Protein AF-A0A954IHQ3-F1 (afdb_monomer_lite)

Sequence (148 aa):
MLRQFVRTLISQLSLMRGDSDGLARRRFELHQDQLQKEFLTIAASAGIPRGLRWVACDWPSETDVPCFVREATSGLLTLLVPVNVRFEAIEDGDMEGVEAVGSVRGGTAVFHYQNGRWGSGGRVIFNLAPADVVARMADTFATIDQPG

pLDDT: mean 85.19, std 12.41, range [32.59, 97.06]

Secondary structure (DSSP, 8-state):
-HHHHHHHHHHHHHHHHHHHHHHHHHHHHHHHHHHHHHHHHHHHHTT-STTEEEEEEE---SSS--EEEEETTT--EEEEEEEEEEEEEPTTSTTTT-GGGGS-EEEEEEEEEETTEEEEEEEEEET--HHHHHHH-TTTEEEPPPP-

Structure (mmCIF, N/CA/C/O backbone):
data_AF-A0A954IHQ3-F1
#
_entry.id   AF-A0A954IHQ3-F1
#
loop_
_atom_site.group_PDB
_atom_site.id
_atom_site.type_symbol
_atom_site.label_atom_id
_atom_site.label_alt_id
_atom_site.label_comp_id
_atom_site.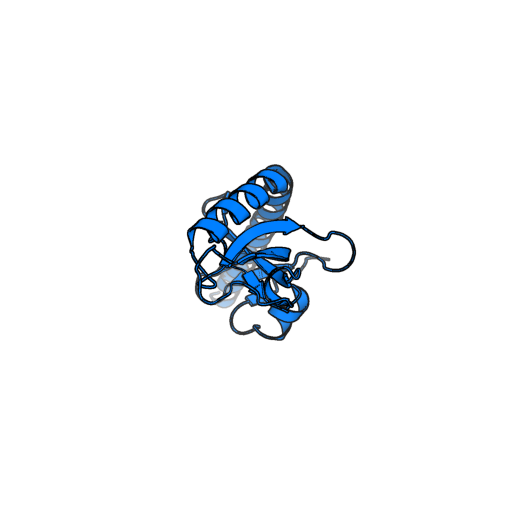label_asym_id
_atom_site.label_entity_id
_atom_site.label_seq_id
_atom_site.pdbx_PDB_ins_code
_atom_site.Cartn_x
_atom_site.Cartn_y
_atom_site.Cartn_z
_atom_site.occupancy
_atom_site.B_iso_or_equiv
_atom_site.auth_seq_id
_atom_site.auth_comp_id
_atom_site.auth_asym_id
_atom_site.auth_atom_id
_atom_site.pdbx_PDB_model_num
ATOM 1 N N . MET A 1 1 ? -33.240 -11.535 29.708 1.00 62.66 1 MET A N 1
ATOM 2 C CA . MET A 1 1 ? -31.831 -11.378 30.144 1.00 62.66 1 MET A CA 1
ATOM 3 C C . MET A 1 1 ? -30.819 -11.515 29.000 1.00 62.66 1 MET A C 1
ATOM 5 O O . MET A 1 1 ? -29.988 -10.629 28.868 1.00 62.66 1 MET A O 1
ATOM 9 N N . LEU A 1 2 ? -30.910 -12.524 28.119 1.00 58.97 2 LEU A N 1
ATOM 10 C CA . LEU A 1 2 ? -29.927 -12.764 27.038 1.00 58.97 2 LEU A CA 1
ATOM 11 C C . LEU A 1 2 ? -29.712 -11.579 26.063 1.00 58.97 2 LEU A C 1
ATOM 13 O O . LEU A 1 2 ? -28.582 -11.263 25.706 1.00 58.97 2 LEU A O 1
ATOM 17 N N . ARG A 1 3 ? -30.778 -10.859 25.684 1.00 62.72 3 ARG A N 1
ATOM 18 C CA . ARG A 1 3 ? -30.692 -9.697 24.769 1.00 62.72 3 ARG A CA 1
ATOM 19 C C . ARG A 1 3 ? -29.917 -8.502 25.339 1.00 62.72 3 ARG A C 1
ATOM 21 O O . ARG A 1 3 ? -29.355 -7.727 24.572 1.00 62.72 3 ARG A O 1
ATOM 28 N N . GLN A 1 4 ? -29.897 -8.341 26.662 1.00 64.44 4 GLN A N 1
ATOM 29 C CA . GLN A 1 4 ? -29.222 -7.219 27.321 1.00 64.44 4 GLN A CA 1
ATOM 30 C C . GLN A 1 4 ? -27.717 -7.486 27.441 1.00 64.44 4 GLN A C 1
ATOM 32 O O . GLN A 1 4 ? -26.926 -6.602 27.142 1.00 64.44 4 GLN A O 1
ATOM 37 N N . PHE A 1 5 ? -27.327 -8.732 27.732 1.00 68.81 5 PHE A N 1
ATOM 38 C CA . PHE A 1 5 ? -25.925 -9.167 27.729 1.00 68.81 5 PHE A CA 1
ATOM 39 C C . PHE A 1 5 ? -25.265 -9.056 26.349 1.00 68.81 5 PHE A C 1
ATOM 41 O O . PHE A 1 5 ? -24.159 -8.534 26.242 1.00 68.81 5 PHE A O 1
ATOM 48 N N . VAL A 1 6 ? -25.953 -9.482 25.282 1.00 68.12 6 VAL A N 1
ATOM 49 C CA . VAL A 1 6 ? -25.426 -9.380 23.908 1.00 68.12 6 VAL A CA 1
ATOM 50 C C . VAL A 1 6 ? -25.212 -7.918 23.500 1.00 68.12 6 VAL A C 1
ATOM 52 O O . VAL A 1 6 ? -24.181 -7.596 22.919 1.00 68.12 6 VAL A O 1
ATOM 55 N N . ARG A 1 7 ? -26.130 -7.008 23.858 1.00 67.00 7 ARG A N 1
ATOM 56 C CA . ARG A 1 7 ? -25.960 -5.567 23.598 1.00 67.00 7 ARG A CA 1
ATOM 57 C C . ARG A 1 7 ? -24.759 -4.982 24.338 1.00 67.00 7 ARG A C 1
ATOM 59 O O . ARG A 1 7 ? -23.972 -4.275 23.721 1.00 67.00 7 ARG A O 1
ATOM 66 N N . THR A 1 8 ? -24.581 -5.317 25.615 1.00 70.75 8 THR A N 1
ATOM 67 C CA . THR A 1 8 ? -23.441 -4.832 26.406 1.00 70.75 8 THR A CA 1
ATOM 68 C C . THR A 1 8 ? -22.105 -5.313 25.842 1.00 70.75 8 THR A C 1
ATOM 70 O O . THR A 1 8 ? -21.178 -4.515 25.723 1.00 70.75 8 THR A O 1
ATOM 73 N N . LEU A 1 9 ? -22.016 -6.582 25.431 1.00 67.00 9 LEU A N 1
ATOM 74 C CA . LEU A 1 9 ? -20.805 -7.132 24.816 1.00 67.00 9 LEU A CA 1
ATOM 75 C C . LEU A 1 9 ? -20.499 -6.478 23.464 1.00 67.00 9 LEU A C 1
ATOM 77 O O . LEU A 1 9 ? -19.349 -6.139 23.209 1.00 67.00 9 LEU A O 1
ATOM 81 N N . ILE A 1 10 ? -21.510 -6.240 22.622 1.00 72.06 10 ILE A N 1
ATOM 82 C CA . ILE A 1 10 ? -21.328 -5.539 21.341 1.00 72.06 10 ILE A CA 1
ATOM 83 C C . ILE A 1 10 ? -20.836 -4.104 21.573 1.00 72.06 10 ILE A C 1
ATOM 85 O O . ILE A 1 10 ? -19.892 -3.676 20.913 1.00 72.06 10 ILE A O 1
ATOM 89 N N . SER A 1 11 ? -21.413 -3.380 22.537 1.00 69.69 11 SER A N 1
ATOM 90 C CA . SER A 1 11 ? -20.982 -2.018 22.874 1.00 69.69 11 SER A CA 1
ATOM 91 C C . SER A 1 11 ? -19.558 -1.974 23.432 1.00 69.69 11 SER A C 1
ATOM 93 O O . SER A 1 11 ? -18.759 -1.165 22.970 1.00 69.69 11 SER A O 1
ATOM 95 N N . GLN A 1 12 ? -19.197 -2.868 24.360 1.00 63.88 12 GLN A N 1
ATOM 96 C CA . GLN A 1 12 ? -17.826 -2.966 24.880 1.00 63.88 12 GLN A CA 1
ATOM 97 C C . GLN A 1 12 ? -16.820 -3.325 23.778 1.00 63.88 12 GLN A C 1
ATOM 99 O O . GLN A 1 12 ? -15.751 -2.726 23.698 1.00 63.88 12 GLN A O 1
ATOM 104 N N . LEU A 1 13 ? -17.175 -4.254 22.885 1.00 65.12 13 LEU A N 1
ATOM 105 C CA . LEU A 1 13 ? -16.341 -4.648 21.749 1.00 65.12 13 LEU A CA 1
ATOM 106 C C . LEU A 1 13 ? -16.219 -3.534 20.692 1.00 65.12 13 LEU A C 1
ATOM 108 O O . LEU A 1 13 ? -15.238 -3.498 19.953 1.00 65.12 13 LEU A O 1
ATOM 112 N N . SER A 1 14 ? -17.200 -2.633 20.595 1.00 67.19 14 SER A N 1
ATOM 113 C CA . SER A 1 14 ? -17.141 -1.445 19.733 1.00 67.19 14 SER A CA 1
ATOM 114 C C . SER A 1 14 ? -16.247 -0.354 20.329 1.00 67.19 14 SER A C 1
ATOM 116 O O . SER A 1 14 ? -15.431 0.219 19.615 1.00 67.19 14 SER A O 1
ATOM 118 N N . LEU A 1 15 ? -16.346 -0.115 21.641 1.00 63.22 15 LEU A N 1
ATOM 119 C CA . LEU A 1 15 ? -15.509 0.845 22.373 1.00 63.22 15 LEU A CA 1
ATOM 120 C C . LEU A 1 15 ? -14.029 0.434 22.364 1.00 63.22 15 LEU A C 1
ATOM 122 O O . LEU A 1 15 ? -13.175 1.232 21.993 1.00 63.22 15 LEU A O 1
ATOM 126 N N . MET A 1 16 ? -13.728 -0.839 22.656 1.00 63.72 16 MET A N 1
ATOM 127 C CA . MET A 1 16 ? -12.355 -1.362 22.585 1.00 63.72 16 MET A CA 1
ATOM 128 C C . MET A 1 16 ? -11.763 -1.269 21.171 1.00 63.72 16 MET A C 1
ATOM 130 O O . MET A 1 16 ? -10.561 -1.054 21.019 1.00 63.72 16 MET A O 1
ATOM 134 N N . ARG A 1 17 ? -12.599 -1.407 20.129 1.00 66.88 17 ARG A N 1
ATOM 135 C CA . ARG A 1 17 ? -12.167 -1.218 18.738 1.00 66.88 17 ARG A CA 1
ATOM 136 C C . ARG A 1 17 ? -11.838 0.245 18.436 1.00 66.88 17 ARG A C 1
ATOM 138 O O . ARG A 1 17 ? -10.771 0.493 17.881 1.00 66.88 17 ARG A O 1
ATOM 145 N N . GLY A 1 18 ? -12.672 1.191 18.871 1.00 66.69 18 GLY A N 1
ATOM 146 C CA . GLY A 1 18 ? -12.420 2.628 18.707 1.00 66.69 18 GLY A CA 1
ATOM 147 C C . GLY A 1 18 ? -11.089 3.084 19.319 1.00 66.69 18 GLY A C 1
ATOM 148 O O . GLY A 1 18 ? -10.290 3.732 18.642 1.00 66.69 18 GLY A O 1
ATOM 149 N N . ASP A 1 19 ? -10.793 2.656 20.550 1.00 68.94 19 ASP A N 1
ATOM 150 C CA . ASP A 1 19 ? -9.521 2.973 21.218 1.00 68.94 19 ASP A CA 1
ATOM 151 C C . ASP A 1 19 ? -8.313 2.361 20.488 1.00 68.94 19 ASP A C 1
ATOM 153 O O . ASP A 1 19 ? -7.259 2.992 20.346 1.00 68.94 19 ASP A O 1
ATOM 157 N N . SER A 1 20 ? -8.465 1.136 19.971 1.00 75.62 20 SER A N 1
ATOM 158 C CA . SER A 1 20 ? -7.408 0.470 19.206 1.00 75.62 20 SER A CA 1
ATOM 159 C C . SER A 1 20 ? -7.135 1.140 17.854 1.00 75.62 20 SER A C 1
ATOM 161 O O . SER A 1 20 ? -5.972 1.249 17.457 1.00 75.62 20 SER A O 1
ATOM 163 N N . ASP A 1 21 ? -8.174 1.649 17.187 1.00 80.94 21 ASP A N 1
ATOM 164 C CA . ASP A 1 21 ? -8.071 2.303 15.881 1.00 80.94 21 ASP A CA 1
ATOM 165 C C . ASP A 1 21 ? -7.406 3.690 16.021 1.00 80.94 21 ASP A C 1
ATOM 167 O O . ASP A 1 21 ? -6.531 4.048 15.226 1.00 80.94 21 ASP A O 1
ATOM 171 N N . GLY A 1 22 ? -7.725 4.447 17.081 1.00 82.75 22 GLY A N 1
ATOM 172 C CA . GLY A 1 22 ? -7.062 5.720 17.398 1.00 82.75 22 GLY A CA 1
ATOM 173 C C . GLY A 1 22 ? -5.571 5.563 17.721 1.00 82.75 22 GLY A C 1
ATOM 174 O O . GLY A 1 22 ? -4.733 6.344 17.262 1.00 82.75 22 GLY A O 1
ATOM 175 N N . LEU A 1 23 ? -5.208 4.513 18.461 1.00 86.62 23 LEU A N 1
ATOM 176 C CA . LEU A 1 23 ? -3.810 4.192 18.743 1.00 86.62 23 LEU A CA 1
ATOM 177 C C . LEU A 1 23 ? -3.056 3.734 17.485 1.00 86.62 23 LEU A C 1
ATOM 179 O O . LEU A 1 23 ? -1.893 4.096 17.298 1.00 86.62 23 LEU A O 1
ATOM 183 N N . ALA A 1 24 ? -3.707 2.958 16.616 1.00 87.94 24 ALA A N 1
ATOM 184 C CA . ALA A 1 24 ? -3.129 2.530 15.348 1.00 87.94 24 ALA A CA 1
ATOM 185 C C . ALA A 1 24 ? -2.830 3.726 14.429 1.00 87.94 24 ALA A C 1
ATOM 187 O O . ALA A 1 24 ? -1.737 3.785 13.869 1.00 87.94 24 ALA A O 1
ATOM 188 N N . ARG A 1 25 ? -3.734 4.711 14.339 1.00 88.81 25 ARG A N 1
ATOM 189 C CA . ARG A 1 25 ? -3.520 5.963 13.582 1.00 88.81 25 ARG A CA 1
ATOM 190 C C . ARG A 1 25 ? -2.258 6.696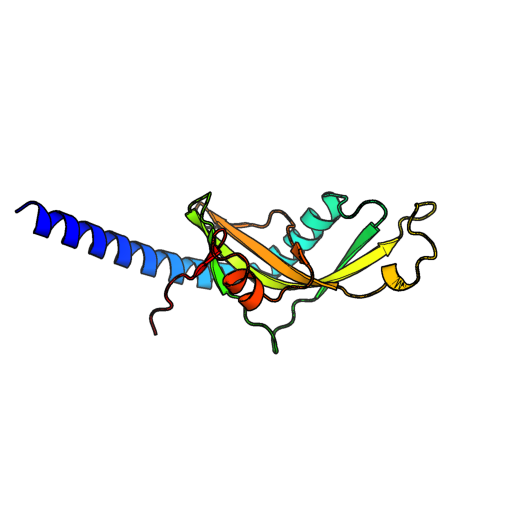 14.024 1.00 88.81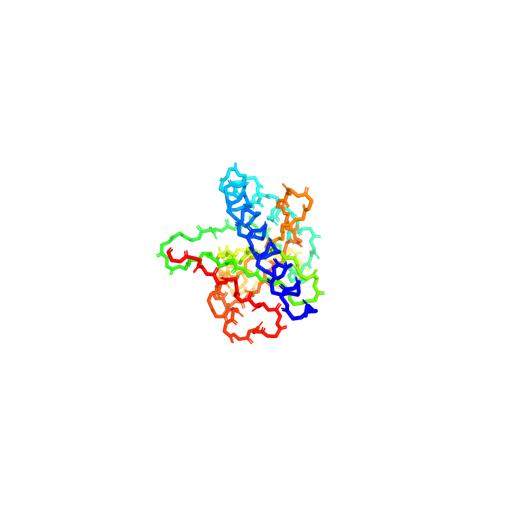 25 ARG A C 1
ATOM 192 O O . ARG A 1 25 ? -1.346 6.875 13.224 1.00 88.81 25 ARG A O 1
ATOM 199 N N . ARG A 1 26 ? -2.144 6.985 15.325 1.00 89.19 26 ARG A N 1
ATOM 200 C CA . ARG A 1 26 ? -0.948 7.632 15.895 1.00 89.19 26 ARG A CA 1
ATOM 201 C C . ARG A 1 26 ? 0.323 6.835 15.619 1.00 89.19 26 ARG A C 1
ATOM 203 O O . ARG A 1 26 ? 1.374 7.399 15.345 1.00 89.19 26 ARG A O 1
ATOM 210 N N . ARG A 1 27 ? 0.248 5.502 15.687 1.00 90.44 27 ARG A N 1
ATOM 211 C CA . ARG A 1 27 ? 1.398 4.646 15.367 1.00 90.44 27 ARG A CA 1
ATOM 212 C C . ARG A 1 27 ? 1.804 4.714 13.905 1.00 90.44 27 ARG A C 1
ATOM 214 O O . ARG A 1 27 ? 2.997 4.592 13.650 1.00 90.44 27 ARG A O 1
ATOM 221 N N . PHE A 1 28 ? 0.859 4.869 12.980 1.00 89.81 28 PHE A N 1
ATOM 222 C CA . PHE A 1 28 ? 1.195 5.058 11.574 1.00 89.81 28 PHE A CA 1
ATOM 223 C C . PHE A 1 28 ? 1.941 6.376 11.390 1.00 89.81 28 PHE A C 1
ATOM 225 O O . PHE A 1 28 ? 3.056 6.359 10.891 1.00 89.81 28 PHE A O 1
ATOM 232 N N . GLU A 1 29 ? 1.380 7.479 11.890 1.00 90.62 29 GLU A N 1
ATOM 233 C CA . GLU A 1 29 ? 1.978 8.819 11.800 1.00 90.62 29 GLU A CA 1
ATOM 234 C C . GLU A 1 29 ? 3.413 8.843 12.351 1.00 90.62 29 GLU A C 1
ATOM 236 O O . GLU A 1 29 ? 4.317 9.378 11.718 1.00 90.62 29 GLU A O 1
ATOM 241 N N . LEU A 1 30 ? 3.651 8.181 13.489 1.00 92.31 30 LEU A N 1
ATOM 242 C CA . LEU A 1 30 ? 4.980 8.093 14.105 1.00 92.31 30 LEU A CA 1
ATOM 243 C C . LEU A 1 30 ? 6.017 7.313 13.280 1.00 92.31 30 LEU A C 1
ATOM 245 O O . LEU A 1 30 ? 7.211 7.535 13.458 1.00 92.31 30 LEU A O 1
ATOM 249 N N . HIS A 1 31 ? 5.590 6.378 12.429 1.00 92.12 31 HIS A N 1
ATOM 250 C CA . HIS A 1 31 ? 6.490 5.484 11.684 1.00 92.12 31 HIS A CA 1
ATOM 251 C C . HIS A 1 31 ? 6.330 5.610 10.166 1.00 92.12 31 HIS A C 1
ATOM 253 O O . HIS A 1 31 ? 6.859 4.776 9.431 1.00 92.12 31 HIS A O 1
ATOM 259 N N . GLN A 1 32 ? 5.607 6.625 9.689 1.00 92.19 32 GLN A N 1
ATOM 260 C CA . GLN A 1 32 ? 5.201 6.748 8.293 1.00 92.19 32 GLN A CA 1
ATOM 261 C C . GLN A 1 32 ? 6.405 6.702 7.348 1.00 92.19 32 GLN A C 1
ATOM 263 O O . GLN A 1 32 ? 6.434 5.872 6.442 1.00 92.19 32 GLN A O 1
ATOM 268 N N . ASP A 1 33 ? 7.430 7.514 7.605 1.00 92.56 33 ASP A N 1
ATOM 269 C CA . ASP A 1 33 ? 8.635 7.575 6.770 1.00 92.56 33 ASP A CA 1
ATOM 270 C C . ASP A 1 33 ? 9.348 6.222 6.674 1.00 92.56 33 ASP A C 1
ATOM 272 O O . ASP A 1 33 ? 9.844 5.834 5.613 1.00 92.56 33 ASP A O 1
ATOM 276 N N . GLN A 1 34 ? 9.402 5.484 7.785 1.00 94.00 34 GLN A N 1
ATOM 277 C CA . GLN A 1 34 ? 10.026 4.166 7.826 1.00 94.00 34 GLN A CA 1
ATOM 278 C C . GLN A 1 34 ? 9.202 3.150 7.028 1.00 94.00 34 GLN A C 1
ATOM 280 O O . GLN A 1 34 ? 9.751 2.432 6.194 1.00 94.00 34 GLN A O 1
ATOM 285 N N . LEU A 1 35 ? 7.882 3.140 7.221 1.00 94.75 35 LEU A N 1
ATOM 286 C CA . LEU A 1 35 ? 6.961 2.254 6.506 1.00 94.75 35 LEU A CA 1
ATOM 287 C C . LEU A 1 35 ? 6.983 2.503 4.995 1.00 94.75 35 LEU A C 1
ATOM 289 O O . LEU A 1 35 ? 6.934 1.556 4.216 1.00 94.75 35 LEU A O 1
ATOM 293 N N . GLN A 1 36 ? 7.086 3.761 4.571 1.00 94.00 36 GLN A N 1
ATOM 294 C CA . GLN A 1 36 ? 7.175 4.140 3.160 1.00 94.00 36 GLN A CA 1
ATOM 295 C C . GLN A 1 36 ? 8.497 3.694 2.510 1.00 94.00 36 GLN A C 1
ATOM 297 O O . GLN A 1 36 ? 8.504 3.262 1.356 1.00 94.00 36 GLN A O 1
ATOM 302 N N . LYS A 1 37 ? 9.616 3.733 3.244 1.00 92.38 37 LYS A N 1
ATOM 303 C CA . LYS A 1 37 ? 10.910 3.201 2.772 1.00 92.38 37 LYS A CA 1
ATOM 304 C C . LYS A 1 37 ? 10.906 1.675 2.683 1.00 92.38 37 LYS A C 1
ATOM 306 O O . LYS A 1 37 ? 11.355 1.101 1.687 1.00 92.38 37 LYS A O 1
ATOM 311 N N . GLU A 1 38 ? 10.371 1.014 3.706 1.00 94.25 38 GLU A N 1
ATOM 312 C CA . GLU A 1 38 ? 10.197 -0.442 3.718 1.00 94.25 38 GLU A CA 1
ATOM 313 C C . GLU A 1 38 ? 9.278 -0.896 2.583 1.00 94.25 38 GLU A C 1
ATOM 315 O O . GLU A 1 38 ? 9.580 -1.876 1.905 1.00 94.25 38 GLU A O 1
ATOM 320 N N . PHE A 1 39 ? 8.209 -0.140 2.317 1.00 96.25 39 PHE A N 1
ATOM 321 C CA . PHE A 1 39 ? 7.284 -0.396 1.220 1.00 96.25 39 PHE A CA 1
ATOM 322 C C . PHE A 1 39 ? 8.010 -0.538 -0.122 1.00 96.25 39 PHE A C 1
ATOM 324 O O . PHE A 1 39 ? 7.831 -1.553 -0.796 1.00 96.25 39 PHE A O 1
ATOM 331 N N . LEU A 1 40 ? 8.836 0.447 -0.499 1.00 93.88 40 LEU A N 1
ATOM 332 C CA . LEU A 1 40 ? 9.560 0.421 -1.775 1.00 93.88 40 LEU A CA 1
ATOM 333 C C . LEU A 1 40 ? 10.521 -0.770 -1.838 1.00 93.88 40 LEU A C 1
ATOM 335 O O . LEU A 1 40 ? 10.587 -1.451 -2.857 1.00 93.88 40 LEU A O 1
ATOM 339 N N . THR A 1 41 ? 11.220 -1.048 -0.736 1.00 93.75 41 THR A N 1
ATOM 340 C CA . THR A 1 41 ? 12.158 -2.176 -0.646 1.00 93.75 41 THR A CA 1
ATOM 341 C C . THR A 1 41 ? 11.449 -3.508 -0.907 1.00 93.75 41 THR A C 1
ATOM 343 O O . THR A 1 41 ? 11.901 -4.309 -1.726 1.00 93.75 41 THR A O 1
ATOM 346 N N . ILE A 1 42 ? 10.305 -3.732 -0.253 1.00 94.44 42 ILE A N 1
ATOM 347 C CA . ILE A 1 42 ? 9.512 -4.956 -0.409 1.00 94.44 42 ILE A CA 1
ATOM 348 C C . ILE A 1 42 ? 8.926 -5.040 -1.824 1.00 94.44 42 ILE A C 1
ATOM 350 O O . ILE A 1 42 ? 9.092 -6.064 -2.487 1.00 94.44 42 ILE A O 1
ATOM 354 N N . ALA A 1 43 ? 8.300 -3.965 -2.318 1.00 92.62 43 ALA A N 1
ATOM 355 C CA . ALA A 1 43 ? 7.699 -3.925 -3.652 1.00 92.62 43 ALA A CA 1
ATOM 356 C C . ALA A 1 43 ? 8.729 -4.201 -4.762 1.00 92.62 43 ALA A C 1
ATOM 358 O O . ALA A 1 43 ? 8.481 -5.022 -5.645 1.00 92.62 43 ALA A O 1
ATOM 359 N N . ALA A 1 44 ? 9.916 -3.593 -4.673 1.00 91.00 44 ALA A N 1
ATOM 360 C CA . ALA A 1 44 ? 11.000 -3.803 -5.629 1.00 91.00 44 ALA A CA 1
ATOM 361 C C . ALA A 1 44 ? 11.486 -5.261 -5.658 1.00 91.00 44 ALA A C 1
ATOM 363 O O . ALA A 1 44 ? 11.802 -5.783 -6.726 1.00 91.00 44 ALA A O 1
ATOM 364 N N . SER A 1 45 ? 11.503 -5.941 -4.506 1.00 90.75 45 SER A N 1
ATOM 365 C CA . SER A 1 45 ? 11.924 -7.346 -4.412 1.00 90.75 45 SER A CA 1
ATOM 366 C C . SER A 1 45 ? 10.899 -8.357 -4.941 1.00 90.75 45 SER A C 1
ATOM 368 O O . SER A 1 45 ? 11.260 -9.500 -5.210 1.00 90.75 45 SER A O 1
ATOM 370 N N . ALA A 1 46 ? 9.635 -7.957 -5.124 1.00 86.56 46 ALA A N 1
ATOM 371 C CA . ALA A 1 46 ? 8.573 -8.860 -5.569 1.00 86.56 46 ALA A CA 1
ATOM 372 C C . ALA A 1 46 ? 8.673 -9.239 -7.060 1.00 86.56 46 ALA A C 1
ATOM 374 O O . ALA A 1 46 ? 8.054 -10.214 -7.483 1.00 86.56 46 ALA A O 1
ATOM 375 N N . GLY A 1 47 ? 9.421 -8.473 -7.868 1.00 77.94 47 GLY A N 1
ATOM 376 C CA . GLY A 1 47 ? 9.608 -8.736 -9.304 1.00 77.94 47 GLY A CA 1
ATOM 377 C C . GLY A 1 47 ? 8.342 -8.563 -10.159 1.00 77.94 47 GLY A C 1
ATOM 378 O O . GLY A 1 47 ? 8.256 -9.107 -11.261 1.00 77.94 47 GLY A O 1
ATOM 379 N N . ILE A 1 48 ? 7.340 -7.840 -9.645 1.00 81.94 48 ILE A N 1
ATOM 380 C CA . ILE A 1 48 ? 6.060 -7.578 -10.314 1.00 81.94 48 ILE A CA 1
ATOM 381 C C . ILE A 1 48 ? 5.895 -6.064 -10.489 1.00 81.94 48 ILE A C 1
ATOM 383 O O . ILE A 1 48 ? 5.961 -5.356 -9.486 1.00 81.94 48 ILE A O 1
ATOM 387 N N . PRO A 1 49 ? 5.594 -5.553 -11.698 1.00 82.31 49 PRO A N 1
ATOM 388 C CA . PRO A 1 49 ? 5.431 -6.285 -12.960 1.00 82.31 49 PRO A CA 1
ATOM 389 C C . PRO A 1 49 ? 6.750 -6.861 -13.503 1.00 82.31 49 PRO A C 1
ATOM 391 O O . PRO A 1 49 ? 7.815 -6.291 -13.289 1.00 82.31 49 PRO A O 1
ATOM 394 N N . ARG A 1 50 ? 6.677 -7.985 -14.231 1.00 83.88 50 ARG A N 1
ATOM 395 C CA . ARG A 1 50 ? 7.864 -8.604 -14.850 1.00 83.88 50 ARG A CA 1
ATOM 396 C C . ARG A 1 50 ? 8.500 -7.663 -15.875 1.00 83.88 50 ARG A C 1
ATOM 398 O O . ARG A 1 50 ? 7.789 -6.931 -16.557 1.00 83.88 50 ARG A O 1
ATOM 405 N N . GLY A 1 51 ? 9.825 -7.719 -15.992 1.00 83.94 51 GLY A N 1
ATOM 406 C CA . GLY A 1 51 ? 10.591 -6.888 -16.928 1.00 83.94 51 GLY A CA 1
ATOM 407 C C . GLY A 1 51 ? 10.757 -5.431 -16.488 1.00 83.94 51 GLY A C 1
ATOM 408 O O . GLY A 1 51 ? 11.409 -4.669 -17.196 1.00 83.94 51 GLY A O 1
ATOM 409 N N . LEU A 1 52 ? 10.202 -5.048 -15.330 1.00 87.44 52 LEU A N 1
ATOM 410 C CA . LEU A 1 52 ? 10.284 -3.700 -14.777 1.00 87.44 52 LEU A CA 1
ATOM 411 C C . LEU A 1 52 ? 10.934 -3.701 -13.392 1.00 87.44 52 LEU A C 1
ATOM 413 O O . LEU A 1 52 ? 10.670 -4.567 -12.557 1.00 87.44 52 LEU A O 1
ATOM 417 N N . ARG A 1 53 ? 11.740 -2.674 -13.129 1.00 89.00 53 ARG A N 1
ATOM 418 C CA . ARG A 1 53 ? 12.319 -2.375 -11.821 1.00 89.00 53 ARG A CA 1
ATOM 419 C C . ARG A 1 53 ? 11.579 -1.205 -11.186 1.00 89.00 53 ARG A C 1
ATOM 421 O O . ARG A 1 53 ? 11.410 -0.162 -11.812 1.00 89.00 53 ARG A O 1
ATOM 428 N N . TRP A 1 54 ? 11.177 -1.364 -9.929 1.00 92.00 54 TRP A N 1
ATOM 429 C CA . TRP A 1 54 ? 10.686 -0.256 -9.109 1.00 92.00 54 TRP A CA 1
ATOM 430 C C . TRP A 1 54 ? 11.864 0.630 -8.725 1.00 92.00 54 TRP A C 1
ATOM 432 O O . TRP A 1 54 ? 12.843 0.130 -8.171 1.00 92.00 54 TRP A O 1
ATOM 442 N N . VAL A 1 55 ? 11.770 1.928 -9.000 1.00 90.50 55 VAL A N 1
ATOM 443 C CA . VAL A 1 55 ? 12.873 2.862 -8.723 1.00 90.50 55 VAL A CA 1
ATOM 444 C C . VAL A 1 55 ? 12.528 3.925 -7.693 1.00 90.50 55 VAL A C 1
ATOM 446 O O . VAL A 1 55 ? 13.398 4.322 -6.925 1.00 90.50 55 VAL A O 1
ATOM 449 N N . ALA A 1 56 ? 11.271 4.365 -7.630 1.00 92.06 56 ALA A N 1
ATOM 450 C CA . ALA A 1 56 ? 10.844 5.365 -6.660 1.00 92.06 56 ALA A CA 1
ATOM 451 C C . ALA A 1 56 ? 9.346 5.271 -6.354 1.00 92.06 56 ALA A C 1
ATOM 453 O O . ALA A 1 56 ? 8.555 4.836 -7.198 1.00 92.06 56 ALA A O 1
ATOM 454 N N . CYS A 1 57 ? 8.987 5.747 -5.161 1.00 93.94 57 CYS A N 1
ATOM 455 C CA . CYS A 1 57 ? 7.617 6.034 -4.758 1.00 93.94 57 CYS A CA 1
ATOM 456 C C . CYS A 1 57 ? 7.522 7.483 -4.272 1.00 93.94 57 CYS A C 1
ATOM 458 O O . CYS A 1 57 ? 8.309 7.884 -3.416 1.00 93.94 57 CYS A O 1
ATOM 460 N N . ASP A 1 58 ? 6.518 8.207 -4.755 1.00 93.56 58 ASP A N 1
ATOM 461 C CA . ASP A 1 58 ? 6.121 9.520 -4.251 1.00 93.56 58 ASP A CA 1
ATOM 462 C C . ASP A 1 58 ? 4.754 9.405 -3.561 1.00 93.56 58 ASP A C 1
ATOM 464 O O . ASP A 1 58 ? 3.861 8.699 -4.037 1.00 93.56 58 ASP A O 1
ATOM 468 N N . TRP A 1 59 ? 4.579 10.097 -2.437 1.00 93.25 59 TRP A N 1
ATOM 469 C CA . TRP A 1 59 ? 3.399 9.974 -1.574 1.00 93.25 59 TRP A CA 1
ATOM 470 C C . TRP A 1 59 ? 2.627 11.300 -1.563 1.00 93.25 59 TRP A C 1
ATOM 472 O O . TRP A 1 59 ? 2.971 12.188 -0.781 1.00 93.25 59 TRP A O 1
ATOM 482 N N . PRO A 1 60 ? 1.634 11.490 -2.452 1.00 89.19 60 PRO A N 1
ATOM 483 C CA . PRO A 1 60 ? 0.940 12.767 -2.564 1.00 89.19 60 PRO A CA 1
ATOM 484 C C . PRO A 1 60 ? 0.070 13.029 -1.327 1.00 89.19 60 PRO A C 1
ATOM 486 O O . PRO A 1 60 ? -0.626 12.136 -0.851 1.00 89.19 60 PRO A O 1
ATOM 489 N N . SER A 1 61 ? 0.113 14.262 -0.813 1.00 75.44 61 SER A N 1
ATOM 490 C CA . SER A 1 61 ? -0.566 14.659 0.431 1.00 75.44 61 SER A CA 1
ATOM 491 C C . SER A 1 61 ? -1.767 15.590 0.244 1.00 75.44 61 SER A C 1
ATOM 493 O O . SER A 1 61 ? -2.489 15.831 1.206 1.00 75.44 61 SER A O 1
ATOM 495 N N . GLU A 1 62 ? -1.979 16.149 -0.952 1.00 74.12 62 GLU A N 1
ATOM 496 C CA . GLU A 1 62 ? -2.941 17.250 -1.149 1.00 74.12 62 GLU A CA 1
ATOM 497 C C . GLU A 1 62 ? -4.260 16.836 -1.814 1.00 74.12 62 GLU A C 1
ATOM 499 O O . GLU A 1 62 ? -5.293 17.440 -1.540 1.00 74.12 62 GLU A O 1
ATOM 504 N N . THR A 1 63 ? -4.250 15.830 -2.694 1.00 73.00 63 THR A N 1
ATOM 505 C CA . THR A 1 63 ? -5.418 15.497 -3.536 1.00 73.00 63 THR A CA 1
ATOM 506 C C . THR A 1 63 ? -6.153 14.249 -3.066 1.00 73.00 63 THR A C 1
ATOM 508 O O . THR A 1 63 ? -7.380 14.237 -3.021 1.00 73.00 63 THR A O 1
ATOM 511 N N . ASP A 1 64 ? -5.408 13.220 -2.671 1.00 81.12 64 ASP A N 1
ATOM 512 C CA . ASP A 1 64 ? -5.962 11.937 -2.268 1.00 81.12 64 ASP A CA 1
ATOM 513 C C . ASP A 1 64 ? -5.664 11.697 -0.789 1.00 81.12 64 ASP A C 1
ATOM 515 O O . ASP A 1 64 ? -4.526 11.815 -0.338 1.00 81.12 64 ASP A O 1
ATOM 519 N N . VAL A 1 65 ? -6.698 11.372 -0.014 1.00 87.06 65 VAL A N 1
ATOM 520 C CA . VAL A 1 65 ? -6.575 11.203 1.439 1.00 87.06 65 VAL A CA 1
ATOM 521 C C . VAL A 1 65 ? -6.462 9.714 1.778 1.00 87.06 65 VAL A C 1
ATOM 523 O O . VAL A 1 65 ? -7.254 8.910 1.271 1.00 87.06 65 VAL A O 1
ATOM 526 N N . PRO A 1 66 ? -5.520 9.313 2.654 1.00 91.88 66 PRO A N 1
ATOM 527 C CA . PRO A 1 66 ? -5.455 7.942 3.135 1.00 91.88 66 PRO A CA 1
ATOM 528 C C . PRO A 1 66 ? -6.766 7.481 3.786 1.00 91.88 66 PRO A C 1
ATOM 530 O O . PRO A 1 66 ? -7.384 8.208 4.563 1.00 91.88 66 PRO A O 1
ATOM 533 N N . CYS A 1 67 ? -7.178 6.245 3.506 1.00 92.62 67 CYS A N 1
ATOM 534 C CA . CYS A 1 67 ? -8.427 5.672 4.005 1.00 92.62 67 CYS A CA 1
ATOM 535 C C . CYS A 1 67 ? -8.158 4.498 4.950 1.00 92.62 67 CYS A C 1
ATOM 537 O O . CYS A 1 67 ? -7.509 3.522 4.574 1.00 92.62 67 CYS A O 1
ATOM 539 N N . PHE A 1 68 ? -8.708 4.564 6.164 1.00 92.56 68 PHE A N 1
ATOM 540 C CA . PHE A 1 68 ? -8.727 3.422 7.075 1.00 92.56 68 PHE A CA 1
ATOM 541 C C . PHE A 1 68 ? -9.922 2.523 6.764 1.00 92.56 68 PHE A C 1
ATOM 543 O O . PHE A 1 68 ? -11.057 2.989 6.644 1.00 92.56 68 PHE A O 1
ATOM 550 N N . VAL A 1 69 ? -9.656 1.227 6.661 1.00 94.50 69 VAL A N 1
ATOM 551 C CA . VAL A 1 69 ? -10.629 0.195 6.299 1.00 94.50 69 VAL A CA 1
ATOM 552 C C . VAL A 1 69 ? -10.361 -1.083 7.091 1.00 94.50 69 VAL A C 1
ATOM 554 O O . VAL A 1 69 ? -9.320 -1.238 7.730 1.00 94.50 69 VAL A O 1
ATOM 557 N N . ARG A 1 70 ? -11.287 -2.033 7.036 1.00 93.62 70 ARG A N 1
ATOM 558 C CA . ARG A 1 70 ? -11.059 -3.423 7.434 1.00 93.62 70 ARG A CA 1
ATOM 559 C C . ARG A 1 70 ? -11.039 -4.294 6.197 1.00 93.62 70 ARG A C 1
ATOM 561 O O . ARG A 1 70 ? -11.963 -4.239 5.390 1.00 93.62 70 ARG A O 1
ATOM 568 N N . GLU A 1 71 ? -9.993 -5.100 6.065 1.00 94.31 71 GLU A N 1
ATOM 569 C CA . GLU A 1 71 ? -9.967 -6.131 5.033 1.00 94.31 71 GLU A CA 1
ATOM 570 C C . GLU A 1 71 ? -10.944 -7.246 5.424 1.00 94.31 71 GLU A C 1
ATOM 572 O O . GLU A 1 71 ? -10.861 -7.789 6.526 1.00 94.31 71 GLU A O 1
ATOM 577 N N . ALA A 1 72 ? -11.875 -7.586 4.537 1.00 92.31 72 ALA A N 1
ATOM 578 C CA . ALA A 1 72 ? -12.964 -8.514 4.825 1.00 92.31 72 ALA A CA 1
ATOM 579 C C . ALA A 1 72 ? -12.465 -9.929 5.157 1.00 92.31 72 ALA A C 1
ATOM 581 O O . ALA A 1 72 ? -12.980 -10.564 6.075 1.00 92.31 72 ALA A O 1
ATOM 582 N N . THR A 1 73 ? -11.437 -10.407 4.448 1.00 91.06 73 THR A N 1
ATOM 583 C CA . THR A 1 73 ? -10.916 -11.774 4.601 1.00 91.06 73 THR A CA 1
ATOM 584 C C . THR A 1 73 ? -10.182 -11.977 5.924 1.00 91.06 73 THR A C 1
ATOM 586 O O . THR A 1 73 ? -10.412 -12.968 6.612 1.00 91.06 73 THR A O 1
ATOM 589 N N . SER A 1 74 ? -9.280 -11.061 6.285 1.00 90.19 74 SER A N 1
ATOM 590 C CA . SER A 1 74 ? -8.437 -11.198 7.482 1.00 90.19 74 SER A CA 1
ATOM 591 C C . SER A 1 74 ? -8.999 -10.483 8.714 1.00 90.19 74 SER A C 1
ATOM 593 O O . SER A 1 74 ? -8.568 -10.745 9.836 1.00 90.19 74 SER A O 1
ATOM 595 N N . GLY A 1 75 ? -9.932 -9.546 8.522 1.00 90.25 75 GLY A N 1
ATOM 596 C CA . GLY A 1 75 ? -10.427 -8.641 9.558 1.00 90.2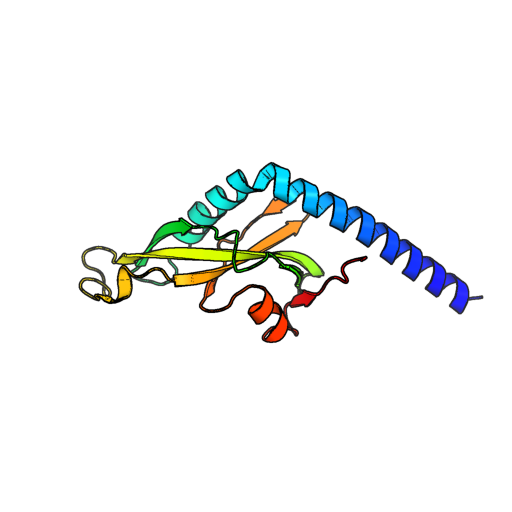5 75 GLY A CA 1
ATOM 597 C C . GLY A 1 75 ? -9.413 -7.580 10.006 1.00 90.25 75 GLY A C 1
ATOM 598 O O . GLY A 1 75 ? -9.719 -6.796 10.916 1.00 90.25 75 GLY A O 1
ATOM 599 N N . LEU A 1 76 ? -8.218 -7.542 9.401 1.00 92.19 76 LEU A N 1
ATOM 600 C CA . LEU A 1 76 ? -7.147 -6.630 9.789 1.00 92.19 76 LEU A CA 1
ATOM 601 C C . LEU A 1 76 ? -7.537 -5.180 9.511 1.00 92.19 76 LEU A C 1
ATOM 603 O O . LEU A 1 76 ? -8.072 -4.842 8.448 1.00 92.19 76 LEU A O 1
ATOM 607 N N . LEU A 1 77 ? -7.207 -4.310 10.468 1.00 93.81 77 LEU A N 1
ATOM 608 C CA . LEU A 1 77 ? -7.215 -2.875 10.230 1.00 93.81 77 LEU A CA 1
ATOM 609 C C . LEU A 1 77 ? -6.178 -2.577 9.146 1.00 93.81 77 LEU A C 1
ATOM 611 O O . LEU A 1 77 ? -5.022 -2.981 9.247 1.00 93.81 77 LEU A O 1
ATOM 615 N N . THR A 1 78 ? -6.619 -1.902 8.100 1.00 95.75 78 THR A N 1
ATOM 616 C CA . THR A 1 78 ? -5.852 -1.665 6.885 1.00 95.75 78 THR A CA 1
ATOM 617 C C . THR A 1 78 ? -5.879 -0.179 6.577 1.00 95.75 78 THR A C 1
ATOM 619 O O . THR A 1 78 ? -6.899 0.485 6.762 1.00 95.75 78 THR A O 1
ATOM 622 N N . LEU A 1 79 ? -4.750 0.346 6.122 1.00 95.69 79 LEU A N 1
ATOM 623 C CA . LEU A 1 79 ? -4.617 1.712 5.654 1.00 95.69 79 LEU A CA 1
ATOM 624 C C . LEU A 1 79 ? -4.302 1.690 4.160 1.00 95.69 79 LEU A C 1
ATOM 626 O O . LEU A 1 79 ? -3.331 1.074 3.719 1.00 95.69 79 LEU A O 1
ATOM 630 N N . LEU A 1 80 ? -5.153 2.368 3.402 1.00 96.25 80 LEU A N 1
ATOM 631 C CA . LEU A 1 80 ? -5.009 2.613 1.978 1.00 96.25 80 LEU A CA 1
ATOM 632 C C . LEU A 1 80 ? -4.367 3.987 1.802 1.00 96.25 80 LEU A C 1
ATOM 634 O O . LEU A 1 80 ? -4.963 4.983 2.206 1.00 96.25 80 LEU A O 1
ATOM 638 N N . VAL A 1 81 ? -3.164 4.048 1.235 1.00 95.69 81 VAL A N 1
ATOM 639 C CA . VAL A 1 81 ? -2.390 5.293 1.085 1.00 95.69 81 VAL A CA 1
ATOM 640 C C . VAL A 1 81 ? -2.174 5.574 -0.401 1.00 95.69 81 VAL A C 1
ATOM 642 O O . VAL A 1 81 ? -1.746 4.664 -1.113 1.00 95.69 81 VAL A O 1
ATOM 645 N N . PRO A 1 82 ? -2.432 6.794 -0.895 1.00 96.50 82 PRO A N 1
ATOM 646 C CA . PRO A 1 82 ? -2.102 7.150 -2.269 1.00 96.50 82 PRO A CA 1
ATOM 647 C C . PRO A 1 82 ? -0.599 7.014 -2.518 1.00 96.50 82 PRO A C 1
ATOM 649 O O . PRO A 1 82 ? 0.213 7.389 -1.672 1.00 96.50 82 PRO A O 1
ATOM 652 N N . VAL A 1 83 ? -0.221 6.503 -3.684 1.00 95.69 83 VAL A N 1
ATOM 653 C CA . VAL A 1 83 ? 1.180 6.368 -4.082 1.00 95.69 83 VAL A CA 1
ATOM 654 C C . VAL A 1 83 ? 1.331 6.579 -5.580 1.00 95.69 83 VAL A C 1
ATOM 656 O O . VAL A 1 83 ? 0.540 6.087 -6.382 1.00 95.69 83 VAL A O 1
ATOM 659 N N . ASN A 1 84 ? 2.386 7.285 -5.957 1.00 94.62 84 ASN A N 1
ATOM 660 C CA . ASN A 1 84 ? 2.872 7.386 -7.320 1.00 94.62 84 ASN A CA 1
ATOM 661 C C . ASN A 1 84 ? 4.131 6.537 -7.440 1.00 94.62 84 ASN A C 1
ATOM 663 O O . ASN A 1 84 ? 5.081 6.727 -6.690 1.00 94.62 84 ASN A O 1
ATOM 667 N N . VAL A 1 85 ? 4.142 5.597 -8.376 1.00 93.00 85 VAL A N 1
ATOM 668 C CA . VAL A 1 85 ? 5.246 4.657 -8.572 1.00 93.00 85 VAL A CA 1
ATOM 669 C C . VAL A 1 85 ? 5.957 4.969 -9.876 1.00 93.00 85 VAL A C 1
ATOM 671 O O . VAL A 1 85 ? 5.311 5.191 -10.904 1.00 93.00 85 VAL A O 1
ATOM 674 N N . ARG A 1 86 ? 7.289 4.941 -9.850 1.00 92.38 86 ARG A N 1
ATOM 675 C CA . ARG A 1 86 ? 8.126 5.022 -11.048 1.00 92.38 86 ARG A CA 1
ATOM 676 C C . ARG A 1 86 ? 8.794 3.681 -11.330 1.00 92.38 86 ARG A C 1
ATOM 678 O O . ARG A 1 86 ? 9.345 3.050 -10.423 1.00 92.38 86 ARG A O 1
ATOM 685 N N . PHE A 1 87 ? 8.771 3.302 -12.603 1.00 90.75 87 PHE A N 1
ATOM 686 C CA . PHE A 1 87 ? 9.403 2.099 -13.122 1.00 90.75 87 PHE A CA 1
ATOM 687 C C . PHE A 1 87 ? 10.506 2.434 -14.118 1.00 90.75 87 PHE A C 1
ATOM 689 O O . PHE A 1 87 ? 10.489 3.484 -14.758 1.00 90.75 87 PHE A O 1
ATOM 696 N N . GLU A 1 88 ? 11.426 1.493 -14.269 1.00 88.56 88 GLU A N 1
ATOM 697 C CA . GLU A 1 88 ? 12.375 1.433 -15.376 1.00 88.56 88 GLU A CA 1
ATOM 698 C C . GLU A 1 88 ? 12.333 0.042 -16.003 1.00 88.56 88 GLU A C 1
ATOM 700 O O . GLU A 1 88 ? 12.058 -0.944 -15.314 1.00 88.56 88 GLU A O 1
ATOM 705 N N . ALA A 1 89 ? 12.605 -0.040 -17.304 1.00 87.62 89 ALA A N 1
ATOM 706 C CA . ALA A 1 89 ? 12.810 -1.323 -17.960 1.00 87.62 89 ALA A CA 1
ATOM 707 C C . ALA A 1 89 ? 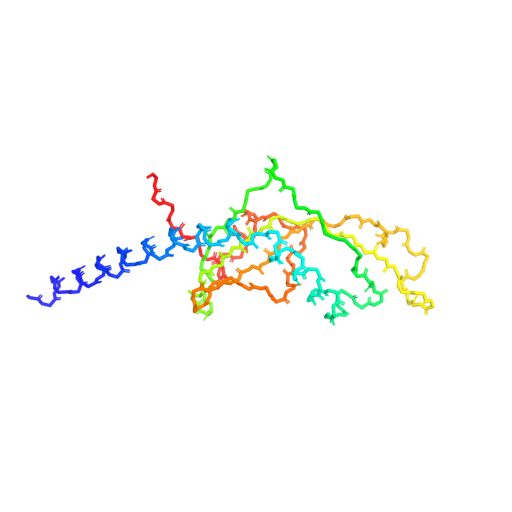14.090 -1.967 -17.419 1.00 87.62 89 ALA A C 1
ATOM 709 O O . ALA A 1 89 ? 15.067 -1.278 -17.120 1.00 87.62 89 ALA A O 1
ATOM 710 N N . ILE A 1 90 ? 14.079 -3.289 -17.287 1.00 84.69 90 ILE A N 1
ATOM 711 C CA . ILE A 1 90 ? 15.309 -4.050 -17.075 1.00 84.69 90 ILE A CA 1
ATOM 712 C C . ILE A 1 90 ? 16.049 -4.113 -18.419 1.00 84.69 90 ILE A C 1
ATOM 714 O O . ILE A 1 90 ? 15.419 -4.385 -19.440 1.00 84.69 90 ILE A O 1
ATOM 718 N N . GLU A 1 91 ? 17.354 -3.832 -18.402 1.00 81.81 91 GLU A N 1
ATOM 719 C CA . GLU A 1 91 ? 18.246 -3.919 -19.569 1.00 81.81 91 GLU A CA 1
ATOM 720 C C . GLU A 1 91 ? 18.185 -5.318 -20.197 1.00 81.81 91 GLU A C 1
ATOM 722 O O . GLU A 1 91 ? 18.070 -6.312 -19.472 1.00 81.81 91 GLU A O 1
ATOM 727 N N . ASP A 1 92 ? 18.199 -5.383 -21.532 1.00 79.81 92 ASP A N 1
ATOM 728 C CA . ASP A 1 92 ? 18.031 -6.605 -22.327 1.00 79.81 92 ASP A CA 1
ATOM 729 C C . ASP A 1 92 ? 16.694 -7.342 -22.084 1.00 79.81 92 ASP A C 1
ATOM 731 O O . ASP A 1 92 ? 16.528 -8.514 -22.437 1.00 79.81 92 ASP A O 1
ATOM 735 N N . GLY A 1 93 ? 15.723 -6.680 -21.446 1.00 77.00 93 GLY A N 1
ATOM 736 C CA . GLY A 1 93 ? 14.409 -7.230 -21.133 1.00 77.00 93 GLY A CA 1
ATOM 737 C C . GLY A 1 93 ? 13.339 -6.883 -22.168 1.00 77.00 93 GLY A C 1
ATOM 738 O O . GLY A 1 93 ? 13.434 -5.899 -22.895 1.00 77.00 93 GLY A O 1
ATOM 739 N N . ASP A 1 94 ? 12.232 -7.632 -22.152 1.00 77.00 94 ASP A N 1
ATOM 740 C CA . ASP A 1 94 ? 11.093 -7.469 -23.081 1.00 77.00 94 ASP A CA 1
ATOM 741 C C . ASP A 1 94 ? 10.459 -6.060 -23.096 1.00 77.00 94 ASP A C 1
ATOM 743 O O . ASP A 1 94 ? 9.666 -5.738 -23.979 1.00 77.00 94 ASP A O 1
ATOM 747 N N . MET A 1 95 ? 10.759 -5.234 -22.090 1.00 79.69 95 MET A N 1
ATOM 748 C CA . MET A 1 95 ? 10.189 -3.897 -21.897 1.00 79.69 95 MET A CA 1
ATOM 749 C C . MET A 1 95 ? 11.161 -2.769 -22.281 1.00 79.69 95 MET A C 1
ATOM 751 O O . MET A 1 95 ? 10.825 -1.593 -22.118 1.00 79.69 95 MET A O 1
ATOM 755 N N . GLU A 1 96 ? 12.359 -3.096 -22.770 1.00 75.50 96 GLU A N 1
ATOM 756 C CA . GLU A 1 96 ? 13.341 -2.112 -23.220 1.00 75.50 96 GLU A CA 1
ATOM 757 C C . GLU A 1 96 ? 12.831 -1.329 -24.446 1.00 75.50 96 GLU A C 1
ATOM 759 O O . GLU A 1 96 ? 12.215 -1.878 -25.359 1.00 75.50 96 GLU A O 1
ATOM 764 N N . GLY A 1 97 ? 13.034 -0.007 -24.454 1.00 68.19 97 GLY A N 1
ATOM 765 C CA . GLY A 1 97 ? 12.606 0.872 -25.552 1.00 68.19 97 GLY A CA 1
ATOM 766 C C . GLY A 1 97 ? 11.109 1.215 -25.589 1.00 68.19 97 GLY A C 1
ATOM 767 O O . GLY A 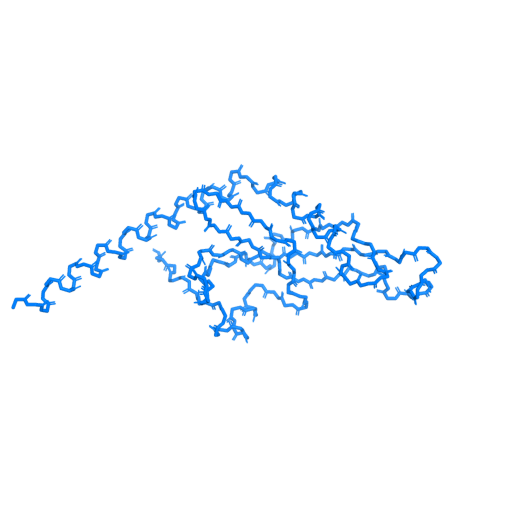1 97 ? 10.684 2.001 -26.436 1.00 68.19 97 GLY A O 1
ATOM 768 N N . VAL A 1 98 ? 10.296 0.691 -24.665 1.00 73.88 98 VAL A N 1
ATOM 769 C CA . VAL A 1 98 ? 8.874 1.047 -24.568 1.00 73.88 98 VAL A CA 1
ATOM 770 C C . VAL A 1 98 ? 8.722 2.386 -23.837 1.00 73.88 98 VAL A C 1
ATOM 772 O O . VAL A 1 98 ? 8.863 2.465 -22.619 1.00 73.88 98 VAL A O 1
ATOM 775 N N . GLU A 1 99 ? 8.367 3.446 -24.569 1.00 69.44 99 GLU A N 1
ATOM 776 C CA . GLU A 1 99 ? 8.258 4.827 -24.055 1.00 69.44 99 GLU A CA 1
ATOM 777 C C . GLU A 1 99 ? 7.367 4.949 -22.800 1.00 69.44 99 GLU A C 1
ATOM 779 O O . GLU A 1 99 ? 7.664 5.695 -21.866 1.00 69.44 99 GLU A O 1
ATOM 784 N N . ALA A 1 100 ? 6.302 4.147 -22.717 1.00 69.44 100 ALA A N 1
ATOM 785 C CA . ALA A 1 100 ? 5.376 4.157 -21.588 1.00 69.44 100 ALA A CA 1
ATOM 786 C C . ALA A 1 100 ? 5.979 3.634 -20.266 1.00 69.44 100 ALA A C 1
ATOM 788 O O . ALA A 1 100 ? 5.370 3.835 -19.210 1.00 69.44 100 ALA A O 1
ATOM 789 N N . VAL A 1 101 ? 7.136 2.965 -20.287 1.00 67.94 101 VAL A N 1
ATOM 790 C CA . VAL A 1 101 ? 7.740 2.325 -19.106 1.00 67.94 101 VAL A CA 1
ATOM 791 C C . VAL A 1 101 ? 8.303 3.337 -18.108 1.00 67.94 101 VAL A C 1
ATOM 793 O O . VAL A 1 101 ? 8.170 3.127 -16.907 1.00 67.94 101 VAL A O 1
ATOM 796 N N . GLY A 1 102 ? 8.826 4.474 -18.574 1.00 68.19 102 GLY A N 1
ATOM 797 C CA . GLY A 1 102 ? 9.343 5.537 -17.698 1.00 68.19 102 GLY A CA 1
ATOM 798 C C . GLY A 1 102 ? 8.264 6.413 -17.044 1.00 68.19 102 GLY A C 1
ATOM 799 O O . GLY A 1 102 ? 8.583 7.346 -16.300 1.00 68.19 102 GLY A O 1
ATOM 800 N N . SER A 1 103 ? 6.983 6.156 -17.336 1.00 75.50 103 SER A N 1
ATOM 801 C CA . SER A 1 103 ? 5.880 6.986 -16.848 1.00 75.50 103 SER A CA 1
ATOM 802 C C . SER A 1 103 ? 5.493 6.657 -15.405 1.00 75.50 103 SER A C 1
ATOM 804 O O . SER A 1 103 ? 5.490 5.504 -14.973 1.00 75.50 103 SER A O 1
ATOM 806 N N . VAL A 1 104 ? 5.146 7.702 -14.654 1.00 82.56 104 VAL A N 1
ATOM 807 C CA . VAL A 1 104 ? 4.640 7.578 -13.285 1.00 82.56 104 VAL A CA 1
ATOM 808 C C . VAL A 1 104 ? 3.256 6.927 -13.317 1.00 82.56 104 VAL A C 1
ATOM 810 O O . VAL A 1 104 ? 2.401 7.293 -14.127 1.00 82.56 104 VAL A O 1
ATOM 813 N N . ARG A 1 105 ? 3.029 5.957 -12.430 1.00 89.44 105 ARG A N 1
ATOM 814 C CA . ARG A 1 105 ? 1.744 5.274 -12.255 1.00 89.44 105 ARG A CA 1
ATOM 815 C C . ARG A 1 105 ? 1.175 5.594 -10.883 1.00 89.44 105 ARG A C 1
ATOM 817 O O . ARG A 1 105 ? 1.776 5.238 -9.873 1.00 89.44 105 ARG A O 1
ATOM 824 N N . GLY A 1 106 ? 0.007 6.227 -10.860 1.00 92.88 106 GLY A N 1
ATOM 825 C CA . GLY A 1 106 ? -0.758 6.421 -9.633 1.00 92.88 106 GLY A CA 1
ATOM 826 C C . GLY A 1 106 ? -1.420 5.125 -9.168 1.00 92.88 106 GLY A C 1
ATOM 827 O O . GLY A 1 106 ? -1.786 4.260 -9.973 1.00 92.88 106 GLY A O 1
ATOM 828 N N . GLY A 1 107 ? -1.593 4.989 -7.862 1.00 95.12 107 GLY A N 1
ATOM 829 C CA . GLY A 1 107 ? -2.288 3.870 -7.251 1.00 95.12 107 GLY A CA 1
ATOM 830 C C . GLY A 1 107 ? -2.454 4.034 -5.748 1.00 95.12 107 GLY A C 1
ATOM 831 O O . GLY A 1 107 ? -2.211 5.093 -5.174 1.00 95.12 107 GLY A O 1
ATOM 832 N N . THR A 1 108 ? -2.856 2.941 -5.113 1.00 97.06 108 THR A N 1
ATOM 833 C CA . THR A 1 108 ? -3.075 2.861 -3.671 1.00 97.06 108 THR A CA 1
ATOM 834 C C . THR A 1 108 ? -2.192 1.775 -3.071 1.00 97.06 108 THR A C 1
ATOM 836 O O . THR A 1 108 ? -2.359 0.593 -3.378 1.00 97.06 108 THR A O 1
ATOM 839 N N . ALA A 1 109 ? -1.260 2.168 -2.208 1.00 96.81 109 ALA A N 1
ATOM 840 C CA . ALA A 1 109 ? -0.482 1.267 -1.372 1.00 96.81 109 ALA A CA 1
ATOM 841 C C . ALA A 1 109 ? -1.338 0.718 -0.223 1.00 96.81 109 ALA A C 1
ATOM 843 O O . ALA A 1 109 ? -2.171 1.430 0.344 1.00 96.81 109 ALA A O 1
ATOM 844 N N . VAL A 1 110 ? -1.105 -0.544 0.138 1.00 96.75 110 VAL A N 1
ATOM 845 C CA . VAL A 1 110 ? -1.852 -1.240 1.194 1.00 96.75 110 VAL A CA 1
ATOM 846 C C . VAL A 1 110 ? -0.938 -1.545 2.378 1.00 96.75 110 VAL A C 1
ATOM 848 O O . VAL A 1 110 ? 0.060 -2.253 2.233 1.00 96.75 110 VAL A O 1
ATOM 851 N N . PHE A 1 111 ? -1.313 -1.052 3.557 1.00 96.94 111 PHE A N 1
ATOM 852 C CA . PHE A 1 111 ? -0.651 -1.340 4.830 1.00 96.94 111 PHE A CA 1
ATOM 853 C C . PHE A 1 111 ? -1.623 -2.034 5.779 1.00 96.94 111 PHE A C 1
ATOM 855 O O . PHE A 1 111 ? -2.785 -1.647 5.860 1.00 96.94 111 PHE A O 1
ATOM 862 N N . HIS A 1 112 ? -1.149 -3.011 6.547 1.00 95.81 112 HIS A N 1
ATOM 863 C CA . HIS A 1 112 ? -1.961 -3.713 7.541 1.00 95.81 112 HIS A CA 1
ATOM 864 C C . HIS A 1 112 ? -1.419 -3.479 8.950 1.00 95.81 112 HIS A C 1
ATOM 866 O O . HIS A 1 112 ? -0.206 -3.438 9.164 1.00 95.81 112 HIS A O 1
ATOM 872 N N . TYR A 1 113 ? -2.325 -3.349 9.915 1.00 94.94 113 TYR A N 1
ATOM 873 C CA . TYR A 1 113 ? -2.005 -3.246 11.330 1.00 94.94 113 TYR A CA 1
ATOM 874 C C . TYR A 1 113 ? -2.274 -4.575 12.029 1.00 94.94 113 TYR A C 1
ATOM 876 O O . TYR A 1 113 ? -3.410 -5.053 12.089 1.00 94.94 113 TYR A O 1
ATOM 884 N N . GLN A 1 114 ? -1.222 -5.162 12.589 1.00 92.00 114 GLN A N 1
ATOM 885 C CA . GLN A 1 114 ? -1.280 -6.442 13.281 1.00 92.00 114 GLN A CA 1
ATOM 886 C C . GLN A 1 114 ? -0.312 -6.434 14.466 1.00 92.00 114 GLN A C 1
ATOM 888 O O . GLN A 1 114 ? 0.795 -5.909 14.380 1.00 92.00 114 GLN A O 1
ATOM 893 N N . ASN A 1 115 ? -0.723 -7.014 15.599 1.00 89.25 115 ASN A N 1
ATOM 894 C CA . ASN A 1 115 ? 0.124 -7.170 16.791 1.00 89.25 115 ASN A CA 1
ATOM 895 C C . ASN A 1 115 ? 0.801 -5.862 17.255 1.00 89.25 115 ASN A C 1
ATOM 897 O O . ASN A 1 115 ? 1.956 -5.850 17.683 1.00 89.25 115 ASN A O 1
ATOM 901 N N . GLY A 1 116 ? 0.078 -4.744 17.155 1.00 89.12 116 GLY A N 1
ATOM 902 C CA . GLY A 1 116 ? 0.560 -3.436 17.594 1.00 89.12 116 GLY A CA 1
ATOM 903 C C . GLY A 1 116 ? 1.484 -2.714 16.609 1.00 89.12 116 GLY A C 1
ATOM 904 O O . GLY A 1 116 ? 2.035 -1.676 16.975 1.00 89.12 116 GLY A O 1
ATOM 905 N N . ARG A 1 117 ? 1.677 -3.238 15.392 1.00 92.25 117 ARG A N 1
ATOM 906 C CA . ARG A 1 117 ? 2.596 -2.683 14.389 1.00 92.25 117 ARG A CA 1
ATOM 907 C C . ARG A 1 117 ? 1.930 -2.573 13.026 1.00 92.25 117 ARG A C 1
ATOM 909 O O . ARG A 1 117 ? 1.072 -3.381 12.681 1.00 92.25 117 ARG A O 1
ATOM 916 N N . TRP A 1 118 ? 2.354 -1.573 12.265 1.00 96.38 118 TRP A N 1
ATOM 917 C CA . TRP A 1 118 ? 2.056 -1.475 10.841 1.00 96.38 118 TRP A CA 1
ATOM 918 C C . TRP A 1 118 ? 3.092 -2.248 10.036 1.00 96.38 118 TRP A C 1
ATOM 920 O O . TRP A 1 118 ? 4.256 -2.315 10.429 1.00 96.38 118 TRP A O 1
ATOM 930 N N . GLY A 1 119 ? 2.662 -2.806 8.912 1.00 94.62 119 GLY A N 1
ATOM 931 C CA . GLY A 1 119 ? 3.534 -3.428 7.928 1.00 94.62 119 GLY A CA 1
ATOM 932 C C . GLY A 1 119 ? 2.952 -3.322 6.524 1.00 94.62 119 GLY A C 1
ATOM 933 O O . GLY A 1 119 ? 1.767 -3.027 6.344 1.00 94.62 119 GLY A O 1
ATOM 934 N N . SER A 1 120 ? 3.798 -3.575 5.531 1.00 92.44 120 SER A N 1
ATOM 935 C CA . SER A 1 120 ? 3.429 -3.622 4.118 1.00 92.44 120 SER A CA 1
ATOM 936 C C . SER A 1 120 ? 3.866 -4.946 3.499 1.00 92.44 120 SER A C 1
ATOM 938 O O . SER A 1 120 ? 4.912 -5.483 3.851 1.00 92.44 120 SER A O 1
ATOM 940 N N . GLY A 1 121 ? 3.077 -5.447 2.550 1.00 90.19 121 GLY A N 1
ATOM 941 C CA . GLY A 1 121 ? 3.475 -6.530 1.644 1.00 90.19 121 GLY A CA 1
ATOM 942 C C . GLY A 1 121 ? 4.016 -6.036 0.296 1.00 90.19 121 GLY A C 1
ATOM 943 O O . GLY A 1 121 ? 4.138 -6.831 -0.627 1.00 90.19 121 GLY A O 1
ATOM 944 N N . GLY A 1 122 ? 4.259 -4.729 0.138 1.00 91.69 122 GLY A N 1
ATOM 945 C CA . GLY A 1 122 ? 4.658 -4.107 -1.133 1.00 91.69 122 GLY A CA 1
ATOM 946 C C . GLY A 1 122 ? 3.533 -4.027 -2.174 1.00 91.69 122 GLY A C 1
ATOM 947 O O . GLY A 1 122 ? 3.792 -3.844 -3.360 1.00 91.69 122 GLY A O 1
ATOM 948 N N . ARG A 1 123 ? 2.270 -4.195 -1.760 1.00 94.00 123 ARG A N 1
ATOM 949 C CA . ARG A 1 123 ? 1.117 -4.251 -2.668 1.00 94.00 123 ARG A CA 1
ATOM 950 C C . ARG A 1 123 ? 0.649 -2.852 -3.073 1.00 94.00 123 ARG A C 1
ATOM 952 O O . ARG A 1 123 ? 0.376 -2.021 -2.206 1.00 94.00 123 ARG A O 1
ATOM 959 N N . VAL A 1 124 ? 0.448 -2.654 -4.379 1.00 95.25 124 VAL A N 1
ATOM 960 C CA . VAL A 1 124 ? -0.251 -1.495 -4.959 1.00 95.25 124 VAL A CA 1
ATOM 961 C C . VAL A 1 124 ? -1.484 -1.952 -5.722 1.00 95.25 124 VAL A C 1
ATOM 963 O O . VAL A 1 124 ? -1.442 -2.920 -6.481 1.00 95.25 124 VAL A O 1
ATOM 966 N N . ILE A 1 125 ? -2.582 -1.228 -5.543 1.00 95.12 125 ILE A N 1
ATOM 967 C CA . ILE A 1 125 ? -3.750 -1.278 -6.417 1.00 95.12 125 ILE A CA 1
ATOM 968 C C . ILE A 1 125 ? -3.601 -0.125 -7.413 1.00 95.12 125 ILE A C 1
ATOM 970 O O . ILE A 1 125 ? -3.787 1.037 -7.058 1.00 95.12 125 ILE A O 1
ATOM 974 N N . PHE A 1 126 ? -3.176 -0.435 -8.638 1.00 93.00 126 PHE A N 1
ATOM 975 C CA . PHE A 1 126 ? -2.870 0.582 -9.648 1.00 93.00 126 PHE A CA 1
ATOM 976 C C . PHE A 1 126 ? -4.124 1.257 -10.199 1.00 93.00 126 PHE A C 1
ATOM 978 O O . PHE A 1 126 ? -5.180 0.637 -10.318 1.00 93.00 126 PHE A O 1
ATOM 985 N N . ASN A 1 127 ? -3.956 2.515 -10.612 1.00 92.81 127 ASN A N 1
ATOM 986 C CA . ASN A 1 127 ? -4.960 3.342 -11.281 1.00 92.81 127 ASN A CA 1
ATOM 987 C C . ASN A 1 127 ? -6.227 3.612 -10.453 1.00 92.81 127 ASN A C 1
ATOM 989 O O . ASN A 1 127 ? -7.247 3.996 -11.021 1.00 92.81 127 ASN A O 1
ATOM 993 N N . LEU A 1 128 ? -6.172 3.410 -9.133 1.00 94.69 128 LEU A N 1
ATOM 994 C CA . LEU A 1 128 ? -7.255 3.723 -8.205 1.00 94.69 128 LEU A CA 1
ATOM 995 C C . LEU A 1 128 ? -6.708 4.521 -7.024 1.00 94.69 128 LEU A C 1
ATOM 997 O O . LEU A 1 128 ? -5.719 4.111 -6.408 1.00 94.69 128 LEU A O 1
ATOM 1001 N N . ALA A 1 129 ? -7.379 5.625 -6.698 1.00 94.62 129 ALA A N 1
ATOM 1002 C CA . ALA A 1 129 ? -7.180 6.348 -5.448 1.00 94.62 129 ALA A CA 1
ATOM 1003 C C . ALA A 1 129 ? -7.819 5.578 -4.272 1.00 94.62 129 ALA A C 1
ATOM 1005 O O . ALA A 1 129 ? -8.707 4.746 -4.497 1.00 94.62 129 ALA A O 1
ATOM 1006 N N . PRO A 1 130 ? -7.438 5.849 -3.009 1.00 95.50 130 PRO A N 1
ATOM 1007 C CA . PRO A 1 130 ? -7.964 5.113 -1.859 1.00 95.50 130 PRO A CA 1
ATOM 1008 C C . PRO A 1 130 ? -9.495 5.098 -1.776 1.00 95.50 130 PRO A C 1
ATOM 1010 O O . PRO A 1 130 ? -10.084 4.050 -1.519 1.00 95.50 130 PRO A O 1
ATOM 1013 N N . ALA A 1 131 ? -10.152 6.229 -2.050 1.00 93.56 131 ALA A N 1
ATOM 1014 C CA . ALA A 1 131 ? -11.612 6.316 -2.047 1.00 93.56 131 ALA A CA 1
ATOM 1015 C C . ALA A 1 131 ? -12.254 5.442 -3.143 1.00 93.56 131 ALA A C 1
ATOM 1017 O O . ALA A 1 131 ? -13.254 4.769 -2.888 1.00 93.56 131 ALA A O 1
ATOM 1018 N N . ASP A 1 132 ? -11.649 5.383 -4.335 1.00 95.38 132 ASP A N 1
ATOM 1019 C CA . ASP A 1 132 ? -12.101 4.496 -5.411 1.00 95.38 132 ASP A CA 1
ATOM 1020 C C . ASP A 1 132 ? -11.909 3.022 -5.056 1.00 95.38 132 ASP A C 1
ATOM 1022 O O . ASP A 1 132 ? -12.754 2.197 -5.403 1.00 95.38 132 ASP A O 1
ATOM 1026 N N . VAL A 1 133 ? -10.821 2.673 -4.359 1.00 96.69 133 VAL A N 1
ATOM 1027 C CA . VAL A 1 133 ? -10.608 1.308 -3.857 1.00 96.69 133 VAL A CA 1
ATOM 1028 C C . VAL A 1 133 ? -11.737 0.919 -2.908 1.00 96.69 133 VAL A C 1
ATOM 1030 O O . VAL A 1 133 ? -12.323 -0.146 -3.081 1.00 96.69 133 VAL A O 1
ATOM 1033 N N . VAL A 1 134 ? -12.095 1.785 -1.956 1.00 95.31 134 VAL A N 1
ATOM 1034 C CA . VAL A 1 134 ? -13.220 1.532 -1.039 1.00 95.31 134 VAL A CA 1
ATOM 1035 C C . VAL A 1 134 ? -14.529 1.354 -1.809 1.00 95.31 134 VAL A C 1
ATOM 1037 O O . VAL A 1 134 ? -15.262 0.401 -1.560 1.00 95.31 134 VAL A O 1
ATOM 1040 N N . ALA A 1 135 ? -14.812 2.234 -2.772 1.00 94.75 135 ALA A N 1
ATOM 1041 C CA . ALA A 1 135 ? -16.060 2.196 -3.527 1.00 94.75 135 ALA A CA 1
ATOM 1042 C C . ALA A 1 135 ? -16.171 0.970 -4.451 1.00 94.75 135 ALA A C 1
ATOM 1044 O O . ALA A 1 135 ? -17.233 0.359 -4.549 1.00 94.75 135 ALA A O 1
ATOM 1045 N N . ARG A 1 136 ? -15.086 0.606 -5.146 1.00 96.50 136 ARG A N 1
ATOM 1046 C CA . ARG A 1 136 ? -15.085 -0.460 -6.166 1.00 96.50 136 ARG A CA 1
ATOM 1047 C C . ARG A 1 136 ? -14.776 -1.840 -5.601 1.00 96.50 136 ARG A C 1
ATOM 1049 O O . ARG A 1 136 ? -15.095 -2.835 -6.242 1.00 96.50 136 ARG A O 1
ATOM 1056 N N . MET A 1 137 ? -14.142 -1.909 -4.433 1.00 95.81 137 MET A N 1
ATOM 1057 C CA . MET A 1 137 ? -13.732 -3.155 -3.783 1.00 95.81 137 MET A CA 1
ATOM 1058 C C . MET A 1 137 ? -14.376 -3.298 -2.400 1.00 95.81 137 MET A C 1
ATOM 1060 O O . MET A 1 137 ? -13.733 -3.778 -1.468 1.00 95.81 137 MET A O 1
ATOM 1064 N N . ALA A 1 138 ? -15.645 -2.905 -2.266 1.00 92.44 138 ALA A N 1
ATOM 1065 C CA . ALA A 1 138 ? -16.384 -2.935 -1.002 1.00 92.44 138 ALA A CA 1
ATOM 1066 C C . ALA A 1 138 ? -16.477 -4.343 -0.374 1.00 92.44 138 ALA A C 1
ATOM 1068 O O . ALA A 1 138 ? -16.474 -4.471 0.848 1.00 92.44 138 ALA A O 1
ATOM 1069 N N . ASP A 1 139 ? -16.465 -5.405 -1.190 1.00 94.00 139 ASP A N 1
ATOM 1070 C CA . ASP A 1 139 ? -16.413 -6.797 -0.707 1.00 94.00 139 ASP A CA 1
ATOM 1071 C C . ASP A 1 139 ? -15.055 -7.166 -0.087 1.00 94.00 139 ASP A C 1
ATOM 1073 O O . ASP A 1 139 ? -14.939 -8.137 0.655 1.00 94.00 139 ASP A O 1
ATOM 1077 N N . THR A 1 140 ? -14.002 -6.408 -0.408 1.00 94.69 140 THR A N 1
ATOM 1078 C CA . THR A 1 140 ? -12.642 -6.611 0.111 1.00 94.69 140 THR A CA 1
ATOM 1079 C C . THR A 1 140 ? -12.317 -5.643 1.239 1.00 94.69 140 THR A C 1
ATOM 1081 O O . THR A 1 140 ? -11.669 -6.040 2.203 1.00 94.69 140 THR A O 1
ATOM 1084 N N . PHE A 1 141 ? -12.747 -4.386 1.136 1.00 94.81 141 PHE A N 1
ATOM 1085 C CA . PHE A 1 141 ? -12.414 -3.324 2.078 1.00 94.81 141 PHE A CA 1
ATOM 1086 C C . PHE A 1 141 ? -13.677 -2.633 2.579 1.00 94.81 141 PHE A C 1
ATOM 1088 O O . PHE A 1 141 ? -14.308 -1.858 1.865 1.00 94.81 141 PHE A O 1
ATOM 1095 N N . ALA A 1 142 ? -14.006 -2.875 3.845 1.00 91.06 142 ALA A N 1
ATOM 1096 C CA . ALA A 1 142 ? -15.105 -2.206 4.522 1.00 91.06 142 ALA A CA 1
ATOM 1097 C C . ALA A 1 142 ? -14.597 -0.945 5.226 1.00 91.06 142 ALA A C 1
ATOM 1099 O O . ALA A 1 142 ? -13.611 -0.994 5.965 1.00 91.06 142 ALA A O 1
ATOM 1100 N N . THR A 1 143 ? -15.267 0.186 5.033 1.00 86.31 143 THR A N 1
ATOM 1101 C CA . THR A 1 143 ? -14.937 1.427 5.742 1.00 86.31 143 THR A CA 1
ATOM 1102 C C . THR A 1 143 ? -15.089 1.217 7.248 1.00 86.31 143 THR A C 1
ATOM 1104 O O . THR A 1 143 ? -16.063 0.613 7.700 1.00 86.31 143 THR A O 1
ATOM 1107 N N . ILE A 1 144 ? -14.130 1.703 8.040 1.00 85.12 144 ILE A N 1
ATOM 1108 C CA . ILE A 1 144 ? -14.372 1.859 9.476 1.00 85.12 144 ILE A CA 1
ATOM 1109 C C . ILE A 1 144 ? -15.105 3.184 9.670 1.00 85.12 144 ILE A C 1
ATOM 1111 O O . ILE A 1 144 ? -14.630 4.211 9.180 1.00 85.12 144 ILE A O 1
ATOM 1115 N N . ASP A 1 145 ? -16.271 3.154 10.323 1.00 62.75 145 ASP A N 1
ATOM 1116 C CA . ASP A 1 145 ? -16.994 4.375 10.686 1.00 62.75 145 ASP A CA 1
ATOM 1117 C C . ASP A 1 145 ? -16.011 5.333 11.364 1.00 62.75 145 ASP A C 1
ATOM 1119 O O . ASP A 1 145 ? -15.358 4.986 12.352 1.00 62.75 145 ASP A O 1
ATOM 1123 N N . GLN A 1 146 ? -15.863 6.527 10.794 1.00 49.16 146 GLN A N 1
ATOM 1124 C CA . GLN A 1 146 ? -15.153 7.609 11.459 1.00 49.16 146 GLN A CA 1
ATOM 1125 C C . GLN A 1 146 ? -16.096 8.066 12.578 1.00 49.16 146 GLN A C 1
ATOM 1127 O O . GLN A 1 146 ? -17.202 8.513 12.261 1.00 49.16 146 GLN A O 1
ATOM 1132 N N . PRO A 1 147 ? -15.742 7.957 13.871 1.00 36.25 147 PRO A N 1
ATOM 1133 C CA . PRO A 1 147 ? -16.420 8.797 14.840 1.00 36.25 147 PRO A CA 1
ATOM 1134 C C . PRO A 1 147 ? -16.147 10.242 14.406 1.00 36.25 147 PRO A C 1
ATOM 1136 O O . PRO A 1 147 ? -14.984 10.627 14.258 1.00 36.25 147 PRO A O 1
ATOM 1139 N N . GLY A 1 148 ? -17.220 10.965 14.080 1.00 32.59 148 GLY A N 1
ATOM 1140 C CA . GLY A 1 148 ? -17.166 12.396 13.786 1.00 32.59 148 GLY A CA 1
ATOM 1141 C C . GLY A 1 148 ? -16.625 13.208 14.952 1.00 32.59 148 GLY A C 1
ATOM 1142 O O . GLY A 1 148 ? -16.673 12.709 16.102 1.00 32.59 148 GLY A O 1
#

Radius of gyration: 18.48 Å; chains: 1; bounding box: 50×30×56 Å

Foldseek 3Di:
DVVVVVVVVVVVVVVVVVVVVVLVVVQCVVCVVVQQVQLQVLLQVVCPPPQKGWDDKDFDDDPFDKAWWAFQPPRWTKIKGKIKTAIDGDPVGPCPPPPCRRDIWIWIFMWTDDPSHIHGNSDTDTPDGNVRCCVVVVVGTPGDDDPD